Protein AF-A0A739T2W7-F1 (afdb_monomer_lite)

pLDDT: mean 86.91, std 7.51, range [57.72, 95.31]

Foldseek 3Di:
DVVVVVVVVQVVLLVLLQVQFFADQDPVRDGDRADQFDFCLPTDPVSVVVSVVCVCVVVVDDCVPPPCCQACVVVPDDPVCPVPPDDPVVSCVSHDGDGD

Radius of gyration: 15.84 Å; chains: 1; bounding box: 50×38×31 Å

Structure (mmCIF, N/CA/C/O backbone):
data_AF-A0A739T2W7-F1
#
_entry.id   AF-A0A739T2W7-F1
#
loop_
_atom_site.group_PDB
_atom_site.id
_atom_site.type_symbol
_atom_site.label_atom_id
_atom_site.label_alt_id
_atom_site.label_comp_id
_atom_site.label_asym_id
_atom_site.label_entity_id
_atom_site.label_seq_id
_atom_site.pdbx_PDB_ins_code
_atom_site.Cartn_x
_atom_site.Cartn_y
_atom_site.Cartn_z
_atom_site.occupancy
_atom_site.B_iso_or_equiv
_atom_site.auth_seq_id
_atom_site.auth_comp_id
_atom_site.auth_asym_id
_atom_site.auth_atom_id
_atom_site.pdbx_PDB_model_num
ATOM 1 N N . MET A 1 1 ? -28.955 -0.085 4.967 1.00 57.72 1 MET A N 1
ATOM 2 C CA . MET A 1 1 ? -27.970 0.180 6.041 1.00 57.72 1 MET A CA 1
ATOM 3 C C . MET A 1 1 ? -26.541 -0.030 5.548 1.00 57.72 1 MET A C 1
ATOM 5 O O . MET A 1 1 ? -25.621 0.427 6.203 1.00 57.72 1 MET A O 1
ATOM 9 N N . ASP A 1 2 ? -26.361 -0.644 4.379 1.00 61.03 2 ASP A N 1
ATOM 10 C CA . ASP A 1 2 ? -25.068 -1.114 3.871 1.00 61.03 2 ASP A CA 1
ATOM 11 C C . ASP A 1 2 ? -24.157 -0.008 3.317 1.00 61.03 2 ASP A C 1
ATOM 13 O O . ASP A 1 2 ? -22.947 -0.094 3.468 1.00 61.03 2 ASP A O 1
ATOM 17 N N . ILE A 1 3 ? -24.715 1.068 2.747 1.00 64.00 3 ILE A N 1
ATOM 18 C CA . ILE A 1 3 ? -23.919 2.186 2.196 1.00 64.00 3 ILE A CA 1
ATOM 19 C C . ILE A 1 3 ? -23.199 2.954 3.314 1.00 64.00 3 ILE A C 1
ATOM 21 O O . ILE A 1 3 ? -22.007 3.207 3.219 1.00 64.00 3 ILE A O 1
ATOM 25 N N . LEU A 1 4 ? -23.900 3.239 4.418 1.00 67.56 4 LEU A N 1
ATOM 26 C CA . LEU A 1 4 ? -23.318 3.948 5.562 1.00 67.56 4 LEU A CA 1
ATOM 27 C C . LEU A 1 4 ? -22.226 3.125 6.261 1.00 67.56 4 LEU A C 1
ATOM 29 O O . LEU A 1 4 ? -21.268 3.695 6.768 1.00 67.56 4 LEU A O 1
ATOM 33 N N . LEU A 1 5 ? -22.361 1.792 6.277 1.00 65.75 5 LEU A N 1
ATOM 34 C CA . LEU A 1 5 ? -21.343 0.892 6.824 1.00 65.75 5 LEU A 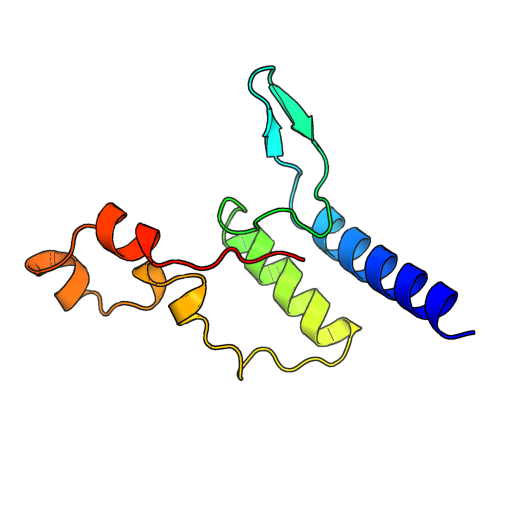CA 1
ATOM 35 C C . LEU A 1 5 ? -20.100 0.825 5.926 1.00 65.75 5 LEU A C 1
ATOM 37 O O . LEU A 1 5 ? -18.978 0.850 6.434 1.00 65.75 5 LEU A O 1
ATOM 41 N N . MET A 1 6 ? -20.297 0.781 4.604 1.00 65.00 6 MET A N 1
ATOM 42 C CA . MET A 1 6 ? -19.209 0.825 3.623 1.00 65.00 6 MET A CA 1
ATOM 43 C C . MET A 1 6 ? -18.392 2.113 3.775 1.00 65.00 6 MET A C 1
ATOM 45 O O . MET A 1 6 ? -17.169 2.044 3.877 1.00 65.00 6 MET A O 1
ATOM 49 N N . ASP A 1 7 ? -19.075 3.255 3.901 1.00 79.00 7 ASP A N 1
ATOM 50 C CA . ASP A 1 7 ? -18.428 4.547 4.131 1.00 79.00 7 ASP A CA 1
ATOM 51 C C . ASP A 1 7 ? -17.626 4.533 5.443 1.00 79.00 7 ASP A C 1
ATOM 53 O O . ASP A 1 7 ? -16.480 4.971 5.466 1.00 79.00 7 ASP A O 1
ATOM 57 N N . THR A 1 8 ? -18.166 3.972 6.533 1.00 86.00 8 THR A N 1
ATOM 58 C CA . THR A 1 8 ? -17.431 3.913 7.812 1.00 86.00 8 THR A CA 1
ATOM 59 C C . THR A 1 8 ? -16.186 3.031 7.756 1.00 86.00 8 THR A C 1
ATOM 61 O O . THR A 1 8 ? -15.140 3.447 8.245 1.00 86.00 8 THR A O 1
ATOM 64 N N . ILE A 1 9 ? -16.255 1.856 7.119 1.00 89.56 9 ILE A N 1
ATOM 65 C CA . ILE A 1 9 ? -15.095 0.960 7.001 1.00 89.56 9 ILE A CA 1
ATOM 66 C C . ILE A 1 9 ? -14.016 1.614 6.140 1.00 89.56 9 ILE A C 1
ATOM 68 O O . ILE A 1 9 ? -12.852 1.617 6.523 1.00 89.56 9 ILE A O 1
ATOM 72 N N . GLN A 1 10 ? -14.392 2.226 5.015 1.00 9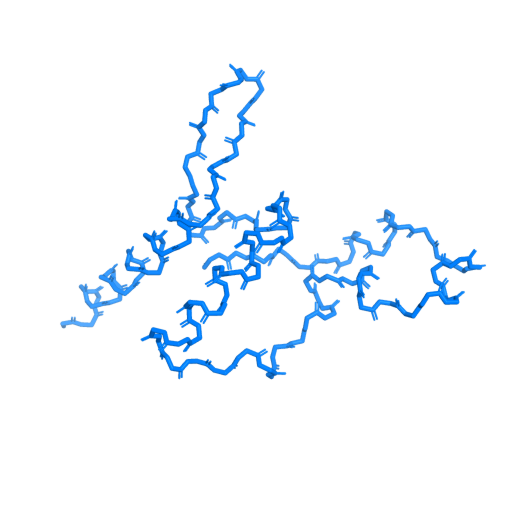0.69 10 GLN A N 1
ATOM 73 C CA . GLN A 1 10 ? -13.446 2.937 4.156 1.00 90.69 10 GLN A CA 1
ATOM 74 C C . GLN A 1 10 ? -12.744 4.082 4.894 1.00 90.69 10 GLN A C 1
ATOM 76 O O . GLN A 1 10 ? -11.533 4.243 4.760 1.00 90.69 10 GLN A O 1
ATOM 81 N N . GLN A 1 11 ? -13.469 4.842 5.719 1.00 91.00 11 GLN A N 1
ATOM 82 C CA . GLN A 1 11 ? -12.863 5.889 6.546 1.00 91.00 11 GLN A CA 1
ATOM 83 C C . GLN A 1 11 ? -11.922 5.315 7.614 1.00 91.00 11 GLN A C 1
ATOM 85 O O . GLN A 1 11 ? -10.869 5.894 7.864 1.00 91.00 11 GLN A O 1
ATOM 90 N N . GLU A 1 12 ? -12.258 4.177 8.226 1.00 93.25 12 GLU A N 1
ATOM 91 C CA . GLU A 1 12 ? -11.383 3.520 9.204 1.00 93.25 12 GLU A CA 1
ATOM 92 C C . GLU A 1 12 ? -10.105 2.953 8.584 1.00 93.25 12 GLU A C 1
ATOM 94 O O . GLU A 1 12 ? -9.047 3.012 9.215 1.00 93.25 12 GLU A O 1
ATOM 99 N N . VAL A 1 13 ? -10.200 2.405 7.370 1.00 93.44 13 VAL A N 1
ATOM 100 C CA . VAL A 1 13 ? -9.037 1.962 6.595 1.00 93.44 13 VAL A CA 1
ATOM 101 C C . VAL A 1 13 ? -8.176 3.175 6.253 1.00 93.44 13 VAL A C 1
ATOM 103 O O . VAL A 1 13 ? -6.994 3.192 6.580 1.00 93.44 13 VAL A O 1
ATOM 106 N N . LEU A 1 14 ? -8.768 4.232 5.694 1.00 93.50 14 LEU A N 1
ATOM 107 C CA . LEU A 1 14 ? -8.034 5.443 5.331 1.00 93.50 14 LEU A CA 1
ATOM 108 C C . LEU A 1 14 ? -7.339 6.095 6.535 1.00 93.50 14 LEU A C 1
ATOM 110 O O . LEU A 1 14 ? -6.200 6.545 6.423 1.00 93.50 14 LEU A O 1
ATOM 114 N N . ALA A 1 15 ? -8.008 6.137 7.689 1.00 92.75 15 ALA A N 1
ATOM 115 C CA . ALA A 1 15 ? -7.431 6.652 8.924 1.00 92.75 15 ALA A CA 1
ATOM 116 C C . ALA A 1 15 ? -6.212 5.832 9.367 1.00 92.75 15 ALA A C 1
ATOM 118 O O . ALA A 1 15 ? -5.187 6.421 9.690 1.00 92.75 15 ALA A O 1
ATOM 119 N N . LEU A 1 16 ? -6.295 4.499 9.306 1.00 94.56 16 LEU A N 1
ATOM 120 C CA . LEU A 1 16 ? -5.181 3.613 9.651 1.00 94.56 16 LEU A CA 1
ATOM 121 C C . LEU A 1 16 ? -3.962 3.857 8.755 1.00 94.56 16 LEU A C 1
ATOM 123 O O . LEU A 1 16 ? -2.851 3.968 9.255 1.00 94.56 16 LEU A O 1
ATOM 127 N N . PHE A 1 17 ? -4.157 3.992 7.442 1.00 93.00 17 PHE A N 1
ATOM 128 C CA . PHE A 1 17 ? -3.038 4.258 6.532 1.00 93.00 17 PHE A CA 1
ATOM 129 C C . PHE A 1 17 ? -2.423 5.648 6.745 1.00 93.00 17 PHE A C 1
ATOM 131 O O . PHE A 1 17 ? -1.209 5.788 6.647 1.00 93.00 17 PHE A O 1
ATOM 138 N N . ARG A 1 18 ? -3.226 6.664 7.089 1.00 92.00 18 ARG A N 1
ATOM 139 C CA . ARG A 1 18 ? -2.735 8.019 7.411 1.00 92.00 18 ARG A CA 1
ATOM 140 C C . ARG A 1 18 ? -1.980 8.111 8.741 1.00 92.00 18 ARG A C 1
ATOM 142 O O . ARG A 1 18 ? -1.250 9.076 8.935 1.00 92.00 18 ARG A O 1
ATOM 149 N N . GLU A 1 19 ? -2.187 7.172 9.663 1.00 91.38 19 GLU A N 1
ATOM 150 C CA . GLU A 1 19 ? -1.425 7.113 10.919 1.00 91.38 19 GLU A CA 1
ATOM 151 C C . GLU A 1 19 ? 0.025 6.677 10.679 1.00 91.38 19 GLU A C 1
ATOM 153 O O . GLU A 1 19 ? 0.923 7.153 11.372 1.00 91.38 19 GLU A O 1
ATOM 158 N N . GLU A 1 20 ? 0.251 5.820 9.682 1.00 89.62 20 GLU A N 1
ATOM 159 C CA . GLU A 1 20 ? 1.566 5.232 9.411 1.00 89.62 20 GLU A CA 1
ATOM 160 C C . GLU A 1 20 ? 2.301 5.906 8.257 1.00 89.62 20 GLU A C 1
ATOM 162 O O . GLU A 1 20 ? 3.509 6.104 8.328 1.00 89.62 20 GLU A O 1
ATOM 167 N N . ILE A 1 21 ? 1.584 6.263 7.191 1.00 88.88 21 ILE A N 1
ATOM 168 C CA . ILE A 1 21 ? 2.181 6.797 5.973 1.00 88.88 21 ILE A CA 1
ATOM 169 C C . ILE A 1 21 ? 1.929 8.310 5.939 1.00 88.88 21 ILE A C 1
ATOM 171 O O . ILE A 1 21 ? 0.774 8.733 5.786 1.00 88.88 21 ILE A O 1
ATOM 175 N N . PRO A 1 22 ? 2.983 9.143 6.063 1.00 77.75 22 PRO A N 1
ATOM 176 C CA . PRO A 1 22 ? 2.841 10.581 5.891 1.00 77.75 22 PRO A CA 1
ATOM 177 C C . PRO A 1 22 ? 2.343 10.865 4.470 1.00 77.75 22 PRO A C 1
ATOM 179 O O . PRO A 1 22 ? 2.697 10.161 3.523 1.00 77.75 22 PRO A O 1
ATOM 182 N N . GLY A 1 23 ? 1.495 11.883 4.313 1.00 77.25 23 GLY A N 1
ATOM 183 C CA . GLY A 1 23 ? 0.976 12.259 3.000 1.00 77.25 23 GLY A CA 1
ATOM 184 C C . GLY A 1 23 ? 2.093 12.593 2.001 1.00 77.25 23 GLY A C 1
ATOM 185 O O . GLY A 1 23 ? 3.259 12.764 2.360 1.00 77.25 23 GLY A O 1
ATOM 186 N N . TYR A 1 24 ? 1.745 12.732 0.725 1.00 75.81 24 TYR A N 1
ATOM 187 C CA . TYR A 1 24 ? 2.724 13.127 -0.287 1.00 75.81 24 TYR A CA 1
ATOM 188 C C . TYR A 1 24 ? 2.878 14.647 -0.340 1.00 75.81 24 TYR A C 1
ATOM 190 O O . TYR A 1 24 ? 1.945 15.402 -0.072 1.00 75.81 24 TYR A O 1
ATOM 198 N N . LEU A 1 25 ? 4.071 15.113 -0.705 1.00 79.12 25 LEU A N 1
ATOM 199 C CA . LEU A 1 25 ? 4.313 16.530 -0.958 1.00 79.12 25 LEU A CA 1
ATOM 200 C C . LEU A 1 25 ? 3.986 16.848 -2.415 1.00 79.12 25 LEU A C 1
ATOM 202 O O . LEU A 1 25 ? 4.478 16.187 -3.330 1.00 79.12 25 LEU A O 1
ATOM 206 N N . ASP A 1 26 ? 3.184 17.883 -2.639 1.00 80.12 26 ASP A N 1
ATOM 207 C CA . ASP A 1 26 ? 2.974 18.413 -3.982 1.00 80.12 26 ASP A CA 1
ATOM 208 C C . ASP A 1 26 ? 4.190 19.213 -4.488 1.00 80.12 26 ASP A C 1
ATOM 210 O O . ASP A 1 26 ? 5.181 19.436 -3.785 1.00 80.12 26 ASP A O 1
ATOM 214 N N . SER A 1 27 ? 4.104 19.712 -5.725 1.00 81.44 27 SER A N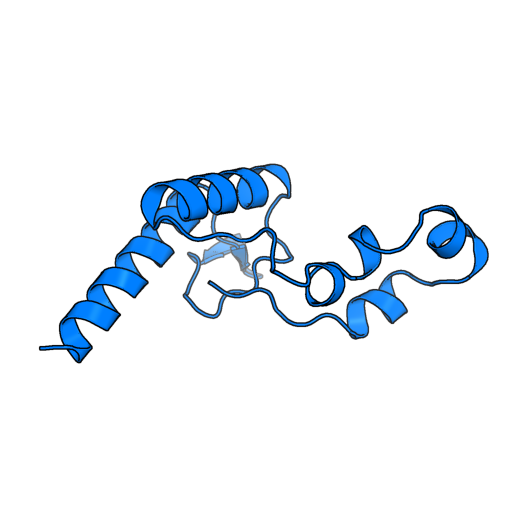 1
ATOM 215 C CA . SER A 1 27 ? 5.129 20.577 -6.332 1.00 81.44 27 SER A CA 1
ATOM 216 C C . SER A 1 27 ? 5.435 21.853 -5.536 1.00 81.44 27 SER A C 1
ATOM 218 O O . SER A 1 27 ? 6.424 22.536 -5.807 1.00 81.44 27 SER A O 1
ATOM 220 N N . ASN A 1 28 ? 4.579 22.198 -4.578 1.00 86.69 28 ASN A N 1
ATOM 221 C CA . ASN A 1 28 ? 4.635 23.383 -3.743 1.00 86.69 28 ASN A CA 1
ATOM 222 C C . ASN A 1 28 ? 5.050 23.056 -2.300 1.00 86.69 28 ASN A C 1
ATOM 224 O O . ASN A 1 28 ? 4.961 23.942 -1.449 1.00 86.69 28 ASN A O 1
ATOM 228 N N . TRP A 1 29 ? 5.539 21.836 -2.032 1.00 81.31 29 TRP A N 1
ATOM 229 C CA . TRP A 1 29 ? 5.921 21.359 -0.696 1.00 81.31 29 TRP A CA 1
ATOM 230 C C . TRP A 1 29 ? 4.768 21.379 0.310 1.00 81.31 29 TRP A C 1
ATOM 232 O O . TRP A 1 29 ? 4.984 21.458 1.521 1.00 81.31 29 TRP A O 1
ATOM 242 N N . LYS A 1 30 ? 3.531 21.329 -0.183 1.00 83.38 30 LYS A N 1
ATOM 243 C CA . LYS A 1 30 ? 2.350 21.190 0.650 1.00 83.38 30 LYS A CA 1
ATOM 244 C C . LYS A 1 30 ? 2.036 19.709 0.794 1.00 83.38 30 LYS A C 1
ATOM 246 O O . LYS A 1 30 ? 1.955 18.987 -0.195 1.00 83.38 30 LYS A O 1
ATOM 251 N N . GLU A 1 31 ? 1.836 19.282 2.032 1.00 82.62 31 GLU A N 1
ATOM 252 C CA . GLU A 1 31 ? 1.395 17.927 2.331 1.00 82.62 31 GLU A CA 1
ATOM 253 C C . GLU A 1 31 ? -0.049 17.730 1.860 1.00 82.62 31 GLU A C 1
ATOM 255 O O . GLU A 1 31 ? -0.955 18.499 2.208 1.00 82.62 31 GLU A O 1
ATOM 260 N N . ILE A 1 32 ? -0.243 16.703 1.043 1.00 82.00 32 ILE A N 1
ATOM 261 C CA . ILE A 1 32 ? -1.542 16.206 0.625 1.00 82.00 32 ILE A CA 1
ATOM 262 C C . ILE A 1 32 ? -1.771 14.886 1.368 1.00 82.00 32 ILE A C 1
ATOM 264 O O . ILE A 1 32 ? -0.986 13.949 1.207 1.00 82.00 32 ILE A O 1
ATOM 268 N N . PRO A 1 33 ? -2.817 14.802 2.209 1.00 85.12 33 PRO A N 1
ATOM 269 C CA . PRO A 1 33 ? -3.115 13.580 2.939 1.00 85.12 33 PRO A CA 1
ATOM 270 C C . PRO A 1 33 ? -3.528 12.470 1.970 1.00 85.12 33 PRO A C 1
ATOM 272 O O . PRO A 1 33 ? -4.145 12.742 0.943 1.00 85.12 33 PRO A O 1
ATOM 275 N N . LEU A 1 34 ? -3.261 11.217 2.339 1.00 89.06 34 LEU A N 1
ATOM 276 C CA . LEU A 1 34 ? -3.679 10.058 1.547 1.00 89.06 34 LEU A CA 1
ATOM 277 C C . LEU A 1 34 ? -5.192 10.036 1.328 1.00 89.06 34 LEU A C 1
ATOM 279 O O . LEU A 1 34 ? -5.957 10.364 2.231 1.00 89.06 34 LEU A O 1
ATOM 283 N N . GLU A 1 35 ? -5.624 9.601 0.159 1.00 89.88 35 GLU A N 1
ATOM 284 C CA . GLU A 1 35 ? -7.011 9.336 -0.231 1.00 89.88 35 GLU A CA 1
ATOM 285 C C . GLU A 1 35 ? -7.156 7.851 -0.599 1.00 89.88 35 GLU A C 1
ATOM 287 O O . GLU A 1 35 ? -6.156 7.153 -0.754 1.00 89.88 35 GLU A O 1
ATOM 292 N N . LEU A 1 36 ? -8.385 7.338 -0.724 1.00 88.31 36 LEU A N 1
ATOM 293 C CA . LEU A 1 36 ? -8.603 5.909 -1.010 1.00 88.31 36 LEU A CA 1
ATOM 294 C C . LEU A 1 36 ? -7.935 5.465 -2.323 1.00 88.31 36 LEU A C 1
ATOM 296 O O . LEU A 1 36 ? -7.411 4.368 -2.433 1.00 88.31 36 LEU A O 1
ATOM 300 N N . ASP A 1 37 ? -7.898 6.335 -3.322 1.00 88.44 37 ASP A N 1
ATOM 301 C CA . ASP A 1 37 ? -7.275 6.093 -4.622 1.00 88.44 37 ASP A CA 1
ATOM 302 C C . ASP A 1 37 ? -5.791 6.494 -4.683 1.00 88.44 37 ASP A C 1
ATOM 304 O O . ASP A 1 37 ? -5.177 6.411 -5.750 1.00 88.44 37 ASP A O 1
ATOM 308 N N . SER A 1 38 ? -5.189 6.897 -3.559 1.00 88.56 38 SER A N 1
ATOM 309 C CA . SER A 1 38 ? -3.760 7.211 -3.504 1.00 88.56 38 SER A CA 1
ATOM 310 C C . SER A 1 38 ? -2.916 5.964 -3.744 1.00 88.56 38 SER A C 1
ATOM 312 O O . SER A 1 38 ? -3.080 4.952 -3.068 1.00 88.56 38 SER A O 1
ATOM 314 N N . ASP A 1 39 ? -1.990 6.043 -4.700 1.00 88.94 39 ASP A N 1
ATOM 315 C CA . ASP A 1 39 ? -1.046 4.963 -4.988 1.00 88.94 39 ASP A CA 1
ATOM 316 C C . ASP A 1 39 ? 0.049 4.919 -3.915 1.00 88.94 39 ASP A C 1
ATOM 318 O O . ASP A 1 39 ? 0.860 5.834 -3.783 1.00 88.94 39 ASP A O 1
ATOM 322 N N . LEU A 1 40 ? 0.090 3.823 -3.167 1.00 89.31 40 LEU A N 1
ATOM 323 C CA . LEU A 1 40 ? 1.009 3.589 -2.057 1.00 89.31 40 LEU A CA 1
ATOM 324 C C . LEU A 1 40 ? 2.420 3.196 -2.507 1.00 89.31 40 LEU A C 1
ATOM 326 O O . LEU A 1 40 ? 3.278 2.920 -1.676 1.00 89.31 40 LEU A O 1
ATOM 330 N N . PHE A 1 41 ? 2.686 3.136 -3.812 1.00 83.81 41 PHE A N 1
ATOM 331 C CA . PHE A 1 41 ? 3.992 2.723 -4.325 1.00 83.81 41 PHE A CA 1
ATOM 332 C C . PHE A 1 41 ? 5.140 3.656 -3.924 1.00 83.81 41 PHE A C 1
ATOM 334 O O . PHE A 1 41 ? 6.266 3.194 -3.762 1.00 83.81 41 PHE A O 1
ATOM 341 N N . GLU A 1 42 ? 4.865 4.953 -3.774 1.00 80.31 42 GLU A N 1
ATOM 342 C CA . GLU A 1 42 ? 5.868 5.937 -3.346 1.00 80.31 42 GLU A CA 1
ATOM 343 C C . GLU A 1 42 ? 5.999 6.037 -1.821 1.00 80.31 42 GLU A C 1
ATOM 345 O O . GLU A 1 42 ? 6.889 6.736 -1.331 1.00 80.31 42 GLU A O 1
ATOM 350 N N . ALA A 1 43 ? 5.149 5.333 -1.065 1.00 82.62 43 ALA A N 1
ATOM 351 C CA . ALA A 1 43 ? 5.251 5.303 0.383 1.00 82.62 43 ALA A CA 1
ATOM 352 C C . ALA A 1 43 ? 6.601 4.696 0.806 1.00 82.62 43 ALA A C 1
ATOM 354 O O . ALA A 1 43 ? 7.075 3.733 0.183 1.00 82.62 43 ALA A O 1
ATOM 355 N N . PRO A 1 44 ? 7.234 5.217 1.870 1.00 81.62 44 PRO A N 1
ATOM 356 C CA . PRO A 1 44 ? 8.413 4.583 2.440 1.00 81.62 44 PRO A CA 1
ATOM 357 C C . PRO A 1 44 ? 8.119 3.117 2.779 1.00 81.62 44 PRO A C 1
ATOM 359 O O . PRO A 1 44 ? 7.070 2.794 3.334 1.00 81.62 44 PRO A O 1
ATOM 362 N N . GLY A 1 45 ? 9.043 2.219 2.425 1.00 82.81 45 GLY A N 1
ATOM 363 C CA . GLY A 1 45 ? 8.812 0.776 2.537 1.00 82.81 45 GLY A CA 1
ATOM 364 C C . GLY A 1 45 ? 8.481 0.324 3.961 1.00 82.81 45 GLY A C 1
ATOM 365 O O . GLY A 1 45 ? 7.569 -0.478 4.139 1.00 82.81 45 GLY A O 1
ATOM 366 N N . ASP A 1 46 ? 9.178 0.868 4.962 1.00 86.69 46 ASP A N 1
ATOM 367 C CA . ASP A 1 46 ? 8.941 0.541 6.373 1.00 86.69 46 ASP A CA 1
ATOM 368 C C . ASP A 1 46 ? 7.536 0.988 6.825 1.00 86.69 46 ASP A C 1
ATOM 370 O O . ASP A 1 46 ? 6.812 0.196 7.428 1.00 86.69 46 ASP A O 1
ATOM 374 N N . ASP A 1 47 ? 7.113 2.199 6.444 1.00 89.94 47 ASP A N 1
ATOM 375 C CA . ASP A 1 47 ? 5.790 2.753 6.770 1.00 89.94 47 ASP A CA 1
ATOM 376 C C . ASP A 1 47 ? 4.664 1.940 6.110 1.00 89.94 47 ASP A C 1
ATOM 378 O O . ASP A 1 47 ? 3.662 1.604 6.744 1.00 89.94 47 ASP A O 1
ATOM 382 N N . LEU A 1 48 ? 4.838 1.558 4.837 1.00 91.19 48 LEU A N 1
ATOM 383 C CA . LEU A 1 48 ? 3.874 0.716 4.129 1.00 91.19 48 LEU A CA 1
ATOM 384 C C . LEU A 1 48 ? 3.761 -0.676 4.764 1.00 91.19 48 LEU A C 1
ATOM 386 O O . LEU A 1 48 ? 2.658 -1.206 4.892 1.00 91.19 48 LEU A O 1
ATOM 390 N N . HIS A 1 49 ? 4.884 -1.281 5.155 1.00 91.44 49 HIS A N 1
ATOM 391 C CA . HIS A 1 49 ? 4.875 -2.582 5.819 1.00 91.44 49 HIS A CA 1
ATOM 392 C C . HIS A 1 49 ? 4.126 -2.536 7.157 1.00 91.44 49 HIS A C 1
ATOM 394 O O . HIS A 1 49 ? 3.305 -3.419 7.411 1.00 91.44 49 HIS A O 1
ATOM 400 N N . GLU A 1 50 ? 4.357 -1.505 7.971 1.00 93.25 50 GLU A N 1
ATOM 401 C CA . GLU A 1 50 ? 3.653 -1.310 9.243 1.00 93.25 50 GLU A CA 1
ATOM 402 C C . GLU A 1 50 ? 2.147 -1.073 9.026 1.00 93.25 50 GLU A C 1
ATOM 404 O O . GLU A 1 50 ? 1.315 -1.681 9.706 1.00 93.25 50 GLU A O 1
ATOM 409 N N . ALA A 1 51 ? 1.776 -0.261 8.027 1.00 93.88 51 ALA A N 1
ATOM 410 C CA . ALA A 1 51 ? 0.379 -0.019 7.663 1.00 93.88 51 ALA A CA 1
ATOM 411 C C . ALA A 1 51 ? -0.348 -1.312 7.260 1.00 93.88 51 ALA A C 1
ATOM 413 O O . ALA A 1 51 ? -1.459 -1.578 7.725 1.00 93.88 51 ALA A O 1
ATOM 414 N N . LEU A 1 52 ? 0.283 -2.149 6.429 1.00 94.50 52 LEU A N 1
ATOM 415 C CA . LEU A 1 52 ? -0.292 -3.423 5.991 1.00 94.50 52 LEU A CA 1
ATOM 416 C C . LEU A 1 52 ? -0.441 -4.419 7.149 1.00 94.50 52 LEU A C 1
ATOM 418 O O . LEU A 1 52 ? -1.493 -5.042 7.270 1.00 94.50 52 LEU A O 1
ATOM 422 N N . ASP A 1 53 ? 0.553 -4.529 8.034 1.00 94.75 53 ASP A N 1
ATOM 423 C CA . ASP A 1 53 ? 0.491 -5.413 9.208 1.00 94.75 53 ASP A CA 1
ATOM 424 C C . ASP A 1 53 ? -0.620 -4.981 10.187 1.00 94.75 53 ASP A C 1
ATOM 426 O O . ASP A 1 53 ? -1.398 -5.805 10.684 1.00 94.75 53 ASP A O 1
ATOM 430 N N . LYS A 1 54 ? -0.778 -3.670 10.415 1.00 95.31 54 LYS A N 1
ATOM 431 C CA . LYS A 1 54 ? -1.898 -3.124 11.199 1.00 95.31 54 LYS A CA 1
ATOM 432 C C . LYS A 1 54 ? -3.244 -3.381 10.527 1.00 95.31 54 LYS A C 1
ATOM 434 O O . LYS A 1 54 ? -4.202 -3.737 11.218 1.00 95.31 54 LYS A O 1
ATOM 439 N N . PHE A 1 55 ? -3.326 -3.238 9.206 1.00 95.00 55 PHE A N 1
ATOM 440 C CA . PHE A 1 55 ? -4.534 -3.522 8.435 1.00 95.00 55 PHE A CA 1
ATOM 441 C C . PHE A 1 55 ? -4.945 -5.000 8.544 1.00 95.00 55 PHE A C 1
ATOM 443 O O . PHE A 1 55 ? -6.095 -5.282 8.895 1.00 95.00 55 PHE A O 1
ATOM 450 N N . GLU A 1 56 ? -4.015 -5.941 8.340 1.00 95.12 56 GLU A N 1
ATOM 451 C CA . GLU A 1 56 ? -4.262 -7.383 8.490 1.00 95.12 56 GLU A CA 1
ATOM 452 C C . GLU A 1 56 ? -4.797 -7.717 9.881 1.00 95.12 56 GLU A C 1
ATOM 454 O O . GLU A 1 56 ? -5.825 -8.384 10.013 1.00 95.12 56 GLU A O 1
ATOM 459 N N . LYS A 1 57 ? -4.145 -7.199 10.929 1.00 94.88 57 LYS A N 1
ATOM 460 C CA . LYS A 1 57 ? -4.531 -7.446 12.325 1.00 94.88 57 LYS A CA 1
ATOM 461 C C . LYS A 1 57 ? -5.886 -6.843 12.680 1.00 94.88 57 LYS A C 1
ATOM 463 O O . LYS A 1 57 ? -6.676 -7.494 13.363 1.00 94.88 57 LYS A O 1
ATOM 468 N N . LYS A 1 58 ? -6.159 -5.605 12.253 1.00 94.94 58 LYS A N 1
ATOM 469 C CA . LYS A 1 58 ? -7.385 -4.879 12.618 1.00 94.94 58 LYS A CA 1
ATOM 470 C C . LYS A 1 58 ? -8.614 -5.436 11.905 1.00 94.94 58 LYS A C 1
ATOM 472 O O . LYS A 1 58 ? -9.659 -5.584 12.534 1.00 94.94 58 LYS A O 1
ATOM 477 N N . PHE A 1 59 ? -8.490 -5.753 10.618 1.00 93.25 59 PHE A N 1
ATOM 478 C CA . PHE A 1 59 ? -9.611 -6.210 9.791 1.00 93.25 59 PHE A CA 1
ATOM 479 C C . PHE A 1 59 ? -9.656 -7.730 9.601 1.00 93.25 59 PHE A C 1
ATOM 481 O O . PHE A 1 59 ? -10.596 -8.237 8.992 1.00 93.25 59 PHE A O 1
ATOM 488 N N . ASN A 1 60 ? -8.682 -8.462 10.153 1.00 93.69 60 ASN A N 1
ATOM 489 C CA . ASN A 1 60 ? -8.553 -9.914 10.027 1.00 93.69 60 ASN A CA 1
ATOM 490 C C . ASN A 1 60 ? -8.557 -10.363 8.551 1.00 93.69 60 ASN A C 1
ATOM 492 O O . ASN A 1 60 ? -9.284 -11.279 8.157 1.00 93.69 60 ASN A O 1
ATOM 496 N N . VAL A 1 61 ? -7.7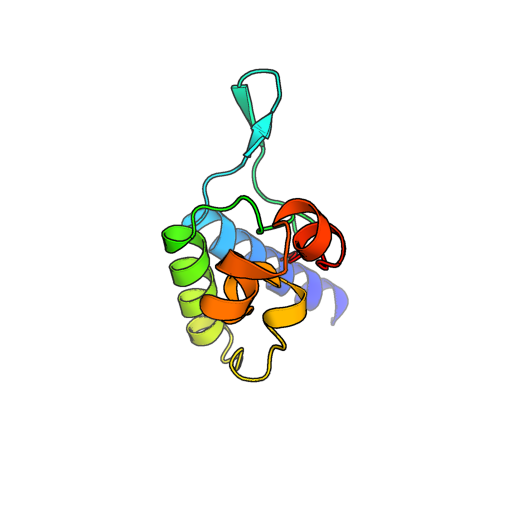66 -9.661 7.734 1.00 92.38 61 VAL A N 1
ATOM 497 C CA . VAL A 1 61 ? -7.574 -9.922 6.301 1.00 92.38 61 VAL A CA 1
ATOM 498 C C . VAL A 1 61 ? -6.255 -10.661 6.105 1.00 92.38 61 VAL A C 1
ATOM 500 O O . VAL A 1 61 ? -5.275 -10.359 6.772 1.00 92.38 61 VAL A O 1
ATOM 503 N N . ASP A 1 62 ? -6.237 -11.624 5.184 1.00 92.88 62 ASP A N 1
ATOM 504 C CA . ASP A 1 62 ? -5.029 -12.349 4.788 1.00 92.88 62 ASP A CA 1
ATOM 505 C C . ASP A 1 62 ? -4.476 -11.776 3.475 1.00 92.88 62 ASP A C 1
ATOM 507 O O . ASP A 1 62 ? -5.040 -12.006 2.398 1.00 92.88 62 ASP A O 1
ATOM 511 N N . LEU A 1 63 ? -3.365 -11.038 3.551 1.00 91.81 63 LEU A N 1
ATOM 512 C CA . LEU A 1 63 ? -2.676 -10.503 2.380 1.00 91.81 63 LEU A CA 1
ATOM 513 C C . LEU A 1 63 ? -1.641 -11.476 1.796 1.00 91.81 63 LEU A C 1
ATOM 515 O O . LEU A 1 63 ? -1.052 -11.185 0.751 1.00 91.81 63 LEU A O 1
ATOM 519 N N . SER A 1 64 ? -1.433 -12.660 2.385 1.00 90.19 64 SER A N 1
ATOM 520 C CA . SER A 1 64 ? -0.509 -13.666 1.833 1.00 90.19 64 SER A CA 1
ATOM 521 C C . SER A 1 64 ? -0.946 -14.175 0.454 1.00 90.19 64 SER A C 1
ATOM 523 O O . SER A 1 64 ? -0.117 -14.585 -0.359 1.00 90.19 64 SER A O 1
ATOM 525 N N . GLN A 1 65 ? -2.250 -14.109 0.166 1.00 89.06 65 GLN A N 1
ATOM 526 C CA . GLN A 1 65 ? -2.830 -14.494 -1.123 1.00 89.06 65 GLN A CA 1
ATOM 527 C C . GLN A 1 65 ? -2.715 -13.393 -2.188 1.00 89.06 65 GLN A C 1
ATOM 529 O O . GLN A 1 65 ? -3.020 -13.627 -3.364 1.00 89.06 65 GLN A O 1
ATOM 534 N N . VAL A 1 66 ? -2.283 -12.187 -1.807 1.00 90.19 66 VAL A N 1
ATOM 535 C CA . VAL A 1 66 ? -2.112 -11.075 -2.740 1.00 90.19 66 VAL A CA 1
ATOM 536 C C . VAL A 1 66 ? -0.956 -11.388 -3.683 1.00 90.19 66 VAL A C 1
ATOM 538 O O . VAL A 1 66 ? 0.157 -11.731 -3.287 1.00 90.19 66 VAL A O 1
ATOM 541 N N . LYS A 1 67 ? -1.206 -11.233 -4.985 1.00 92.56 67 LYS A N 1
ATOM 542 C CA . LYS A 1 67 ? -0.163 -11.336 -6.010 1.00 92.56 67 LYS A CA 1
ATOM 543 C C . LYS A 1 67 ? 0.687 -10.068 -6.013 1.00 92.56 67 LYS A C 1
ATOM 545 O O . LYS A 1 67 ? 0.567 -9.240 -6.916 1.00 92.56 67 LYS A O 1
ATOM 550 N N . TRP A 1 68 ? 1.558 -9.935 -5.016 1.00 91.25 68 TRP A N 1
ATOM 551 C CA . TRP A 1 68 ? 2.434 -8.776 -4.818 1.00 91.25 68 TRP A CA 1
ATOM 552 C C . TRP A 1 68 ? 3.301 -8.448 -6.033 1.00 91.25 68 TRP A C 1
ATOM 554 O O . TRP A 1 68 ? 3.572 -7.282 -6.287 1.00 91.25 68 TRP A O 1
ATOM 564 N N . SER A 1 69 ? 3.629 -9.432 -6.873 1.00 91.06 69 SER A N 1
ATOM 565 C CA . SER A 1 69 ? 4.324 -9.209 -8.146 1.00 91.06 69 SER A CA 1
ATOM 566 C C . SER A 1 69 ? 3.578 -8.299 -9.129 1.00 91.06 69 SER A C 1
ATOM 568 O O . SER A 1 69 ? 4.197 -7.777 -10.047 1.00 91.06 69 SER A O 1
ATOM 570 N N . CYS A 1 70 ? 2.259 -8.122 -8.991 1.00 91.88 70 CYS A N 1
ATOM 571 C CA . CYS A 1 70 ? 1.497 -7.172 -9.805 1.00 91.88 70 CYS A CA 1
ATOM 572 C C . CYS A 1 70 ? 1.669 -5.720 -9.337 1.00 91.88 70 CYS A C 1
ATOM 574 O O . CYS A 1 70 ? 1.519 -4.815 -10.153 1.00 91.88 70 CYS A O 1
ATOM 576 N N . TYR A 1 71 ? 1.974 -5.511 -8.056 1.00 91.12 71 TYR A N 1
ATOM 577 C CA . TYR A 1 71 ? 2.082 -4.195 -7.419 1.00 91.12 71 TYR A CA 1
ATOM 578 C C . TYR A 1 71 ? 3.534 -3.780 -7.181 1.00 91.12 71 TYR A C 1
ATOM 580 O O . TYR A 1 71 ? 3.852 -2.609 -7.244 1.00 91.12 71 TYR A O 1
ATOM 588 N N . PHE A 1 72 ? 4.437 -4.734 -6.981 1.00 90.25 72 PHE A N 1
ATOM 589 C CA . PHE A 1 72 ? 5.868 -4.508 -6.796 1.00 90.25 72 PHE A CA 1
ATOM 590 C C . PHE A 1 72 ? 6.656 -5.457 -7.710 1.00 90.25 72 PHE A C 1
ATOM 592 O O . PHE A 1 72 ? 7.324 -6.387 -7.242 1.00 90.25 72 PHE A O 1
ATOM 599 N N . PRO A 1 73 ? 6.510 -5.324 -9.045 1.00 91.19 73 PRO A N 1
ATOM 600 C CA . PRO A 1 73 ? 7.078 -6.276 -9.997 1.00 91.19 73 PRO A CA 1
ATOM 601 C C . PRO A 1 73 ? 8.605 -6.295 -9.940 1.00 91.19 73 PRO A C 1
ATOM 603 O O . PRO A 1 73 ? 9.214 -7.359 -10.080 1.00 91.19 73 PRO A O 1
ATOM 606 N N . TRP A 1 74 ? 9.234 -5.143 -9.694 1.00 89.31 74 TRP A N 1
ATOM 607 C CA . TRP A 1 74 ? 10.679 -5.065 -9.554 1.00 89.31 74 TRP A CA 1
ATOM 608 C C . TRP A 1 74 ? 11.130 -5.821 -8.311 1.00 89.31 74 TRP A C 1
ATOM 610 O O . TRP A 1 74 ? 11.922 -6.747 -8.436 1.00 89.31 74 TRP A O 1
ATOM 620 N N . GLU A 1 75 ? 10.557 -5.524 -7.149 1.00 87.56 75 GLU A N 1
ATOM 621 C CA . GLU A 1 75 ? 10.868 -6.099 -5.836 1.00 87.56 75 GLU A CA 1
ATOM 622 C C . GLU A 1 75 ? 10.609 -7.610 -5.786 1.00 87.56 75 GLU A C 1
ATOM 624 O O . GLU A 1 75 ? 11.309 -8.325 -5.070 1.00 87.56 75 GLU A O 1
ATOM 629 N N . ASN A 1 76 ? 9.684 -8.113 -6.607 1.00 88.31 76 ASN A N 1
ATOM 630 C CA . ASN A 1 76 ? 9.380 -9.539 -6.740 1.00 88.31 76 ASN A CA 1
ATOM 631 C C . ASN A 1 76 ? 10.178 -10.249 -7.853 1.00 88.31 76 ASN A C 1
ATOM 633 O O . ASN A 1 76 ? 10.082 -11.466 -8.012 1.00 88.31 76 ASN A O 1
ATOM 637 N N . THR A 1 77 ? 10.996 -9.531 -8.627 1.00 89.31 77 THR A N 1
ATOM 638 C CA . THR A 1 77 ? 11.861 -10.133 -9.652 1.00 89.31 77 THR A CA 1
ATOM 639 C C . THR A 1 77 ? 13.140 -10.698 -9.016 1.00 89.31 77 THR A C 1
ATOM 641 O O . THR A 1 77 ? 13.769 -10.000 -8.218 1.00 89.31 77 THR A O 1
ATOM 644 N N . PRO A 1 78 ? 13.617 -11.903 -9.381 1.00 90.25 78 PRO A N 1
ATOM 645 C CA . PRO A 1 78 ? 14.879 -12.437 -8.864 1.00 90.25 78 PRO A CA 1
ATOM 646 C C . PRO A 1 78 ? 16.087 -11.526 -9.142 1.00 90.25 78 PRO A C 1
ATOM 648 O O . PRO A 1 78 ? 16.241 -11.003 -10.248 1.00 90.25 78 PRO A O 1
ATOM 651 N N . LEU A 1 79 ? 16.989 -11.386 -8.161 1.00 87.81 79 LEU A N 1
ATOM 652 C CA . LEU A 1 79 ? 18.159 -10.490 -8.232 1.00 87.81 79 LEU A CA 1
ATOM 653 C C . LEU A 1 79 ? 19.030 -10.727 -9.476 1.00 87.81 79 LEU A C 1
ATOM 655 O O . LEU A 1 79 ? 19.404 -9.778 -10.161 1.00 87.81 79 LEU A O 1
ATOM 659 N N . LEU A 1 80 ? 19.284 -11.992 -9.827 1.00 86.56 80 LEU A N 1
ATOM 660 C CA . LEU A 1 80 ? 20.051 -12.354 -11.026 1.00 86.56 80 LEU A CA 1
ATOM 661 C C . LEU A 1 80 ? 19.382 -11.853 -12.316 1.00 86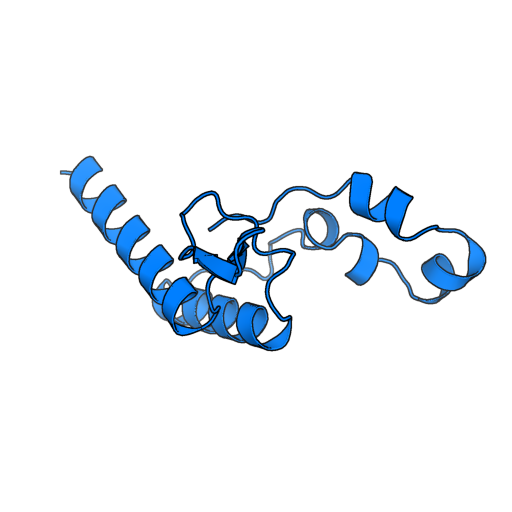.56 80 LEU A C 1
ATOM 663 O O . LEU A 1 80 ? 20.053 -11.414 -13.244 1.00 86.56 80 LEU A O 1
ATOM 667 N N . THR A 1 81 ? 18.053 -11.883 -12.394 1.00 85.25 81 THR A N 1
ATOM 668 C CA . THR A 1 81 ? 17.320 -11.396 -13.569 1.00 85.25 81 THR A CA 1
ATOM 669 C C . THR A 1 81 ? 17.376 -9.871 -13.661 1.00 85.25 81 THR A C 1
ATOM 671 O O . THR A 1 81 ? 17.583 -9.345 -14.757 1.00 85.25 81 THR A O 1
ATOM 674 N N . ARG A 1 82 ? 17.274 -9.170 -12.520 1.00 87.56 82 ARG A N 1
ATOM 675 C CA . ARG A 1 82 ? 17.418 -7.704 -12.449 1.00 87.56 82 ARG A CA 1
ATOM 676 C C . ARG A 1 82 ? 18.783 -7.232 -12.945 1.00 87.56 82 ARG A C 1
ATOM 678 O O . ARG A 1 82 ? 18.857 -6.236 -13.647 1.00 87.56 82 ARG A O 1
ATOM 685 N N . TRP A 1 83 ? 19.852 -7.948 -12.600 1.00 81.62 83 T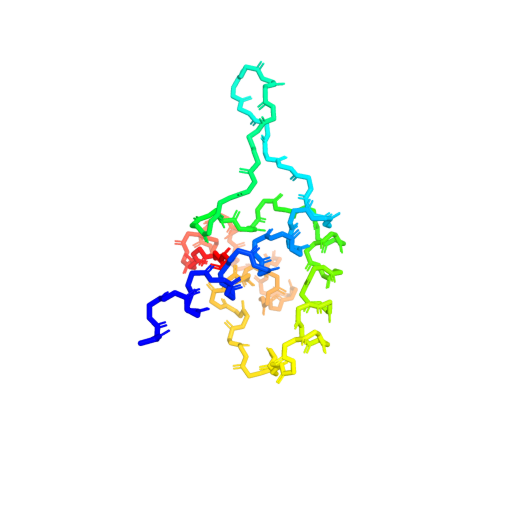RP A N 1
ATOM 686 C CA . TRP A 1 83 ? 21.224 -7.508 -12.877 1.00 81.62 83 TRP A CA 1
ATOM 687 C C . TRP A 1 83 ? 21.672 -7.712 -14.326 1.00 81.62 83 TRP A C 1
ATOM 689 O O . TRP A 1 83 ? 22.532 -6.977 -14.801 1.00 81.62 83 TRP A O 1
ATOM 699 N N . PHE A 1 84 ? 21.111 -8.692 -15.037 1.00 81.12 84 PHE A N 1
ATOM 700 C CA . PHE A 1 84 ? 21.630 -9.077 -16.356 1.00 81.12 84 PHE A CA 1
ATOM 701 C C . PHE A 1 84 ? 20.642 -8.906 -17.512 1.00 81.12 84 PHE A C 1
ATOM 703 O O . PHE A 1 84 ? 21.062 -8.982 -18.665 1.00 81.12 84 PHE A O 1
ATOM 710 N N . LYS A 1 85 ? 19.337 -8.742 -17.246 1.00 78.75 85 LYS A N 1
ATOM 711 C CA . LYS A 1 85 ? 18.309 -8.879 -18.296 1.00 78.75 85 LYS A CA 1
ATOM 712 C C . LYS A 1 85 ? 17.219 -7.814 -18.302 1.00 78.75 85 LYS A C 1
ATOM 714 O O . LYS A 1 85 ? 16.496 -7.739 -19.291 1.00 78.75 85 LYS A O 1
ATOM 719 N N . LEU A 1 86 ? 17.062 -7.032 -17.237 1.00 85.31 86 LEU A N 1
ATOM 720 C CA . LEU A 1 86 ? 15.909 -6.149 -17.074 1.00 85.31 86 LEU A CA 1
ATOM 721 C C . LEU A 1 86 ? 16.331 -4.727 -16.729 1.00 85.31 86 LEU A C 1
ATOM 723 O O . LEU A 1 86 ? 17.259 -4.509 -15.957 1.00 85.31 86 LEU A O 1
ATOM 727 N N . LYS A 1 87 ? 15.595 -3.763 -17.279 1.00 86.50 87 LYS A N 1
ATOM 728 C CA . LYS A 1 87 ? 15.619 -2.377 -16.824 1.00 86.50 87 LYS A CA 1
ATOM 729 C C . LYS A 1 87 ? 14.473 -2.176 -15.846 1.00 86.50 87 LYS A C 1
ATOM 731 O O . LYS A 1 87 ? 13.359 -2.620 -16.115 1.00 86.50 87 LYS A O 1
ATOM 736 N N . ARG A 1 88 ? 14.753 -1.501 -14.732 1.00 86.19 88 ARG A N 1
ATOM 737 C CA . ARG A 1 88 ? 13.769 -1.235 -13.677 1.00 86.19 88 ARG A CA 1
ATOM 738 C C . ARG A 1 88 ? 12.525 -0.533 -14.218 1.00 86.19 88 ARG A C 1
ATOM 740 O O . ARG A 1 88 ? 11.424 -1.032 -14.032 1.00 86.19 88 ARG A O 1
ATOM 747 N N . GLU A 1 89 ? 12.737 0.529 -14.987 1.00 86.75 89 GLU A N 1
ATOM 748 C CA . GLU A 1 89 ? 11.690 1.338 -15.624 1.00 86.75 89 GLU A CA 1
ATOM 749 C C . GLU A 1 89 ? 10.730 0.498 -16.487 1.00 86.75 89 GLU A C 1
ATOM 751 O O . GLU A 1 89 ? 9.512 0.643 -16.399 1.00 86.75 89 GLU A O 1
ATOM 756 N N . ASP A 1 90 ? 11.261 -0.432 -17.290 1.00 88.94 90 ASP A N 1
ATOM 757 C CA . ASP A 1 90 ? 10.449 -1.288 -18.165 1.00 88.94 90 ASP A CA 1
ATOM 758 C C . ASP A 1 90 ? 9.576 -2.268 -17.369 1.00 88.94 90 ASP A C 1
ATOM 760 O O . ASP A 1 90 ? 8.445 -2.559 -17.766 1.00 88.94 90 ASP A O 1
ATOM 764 N N . VAL A 1 91 ? 10.103 -2.775 -16.251 1.00 86.62 91 VAL A N 1
ATOM 765 C CA . VAL A 1 91 ? 9.404 -3.702 -15.353 1.00 86.62 91 VAL A CA 1
ATOM 766 C C . VAL A 1 91 ? 8.324 -2.963 -14.565 1.00 86.62 91 VAL A C 1
ATOM 768 O O . VAL A 1 91 ? 7.177 -3.409 -14.525 1.00 86.62 91 VAL A O 1
ATOM 771 N N . GLU A 1 92 ? 8.656 -1.808 -13.993 1.00 88.69 92 GLU A N 1
ATOM 772 C CA . GLU A 1 92 ? 7.724 -0.984 -13.219 1.00 88.69 92 GLU A CA 1
ATOM 773 C C . GLU A 1 92 ? 6.603 -0.399 -14.082 1.00 88.69 92 GLU A C 1
ATOM 775 O O . GLU A 1 92 ? 5.494 -0.227 -13.593 1.00 88.69 92 GLU A O 1
ATOM 780 N N . ARG A 1 93 ? 6.803 -0.222 -15.395 1.00 88.31 93 ARG A N 1
ATOM 781 C CA . ARG A 1 93 ? 5.718 0.162 -16.316 1.00 88.31 93 ARG A CA 1
ATOM 782 C C . ARG A 1 93 ? 4.568 -0.854 -16.376 1.00 88.31 93 ARG A C 1
ATOM 784 O O . ARG A 1 93 ? 3.461 -0.503 -16.769 1.00 88.31 93 ARG A O 1
ATOM 791 N N . THR A 1 94 ? 4.815 -2.116 -16.020 1.00 88.31 94 THR A N 1
ATOM 792 C CA . THR A 1 94 ? 3.778 -3.168 -15.991 1.00 88.31 94 THR A CA 1
ATOM 793 C C . THR A 1 94 ? 3.026 -3.252 -14.662 1.00 88.31 94 THR A C 1
ATOM 795 O O . THR A 1 94 ? 2.096 -4.052 -14.527 1.00 88.31 94 THR A O 1
ATOM 798 N N . ARG A 1 95 ? 3.431 -2.438 -13.683 1.00 91.69 95 ARG A N 1
ATOM 799 C CA . ARG A 1 95 ? 2.862 -2.393 -12.341 1.00 91.69 95 ARG A CA 1
ATOM 800 C C . ARG A 1 95 ? 1.408 -1.922 -12.365 1.00 91.69 95 ARG A C 1
ATOM 802 O O . ARG A 1 95 ? 1.036 -1.033 -13.126 1.00 91.69 95 ARG A O 1
ATOM 809 N N . LYS A 1 96 ? 0.598 -2.491 -11.475 1.00 91.94 96 LYS A N 1
ATOM 810 C CA . LYS A 1 96 ? -0.712 -1.952 -11.100 1.00 91.94 96 LYS A CA 1
ATOM 811 C C . LYS A 1 96 ? -0.576 -1.017 -9.893 1.00 91.94 96 LYS A C 1
ATOM 813 O O . LYS A 1 96 ? 0.189 -1.354 -8.987 1.00 91.94 96 LYS A O 1
ATOM 818 N N . PRO A 1 97 ? -1.318 0.103 -9.852 1.00 90.44 97 PRO A N 1
ATOM 819 C CA . PRO A 1 97 ? -1.347 0.959 -8.671 1.00 90.44 97 PRO A CA 1
ATOM 820 C C . PRO A 1 97 ? -1.828 0.153 -7.462 1.00 90.44 97 PRO A C 1
ATOM 822 O O . PRO A 1 97 ? -2.760 -0.649 -7.589 1.00 90.44 97 PRO A O 1
ATOM 825 N N . LEU A 1 98 ? -1.155 0.323 -6.325 1.00 91.12 98 LEU A N 1
ATOM 826 C CA . LEU A 1 98 ? -1.590 -0.246 -5.054 1.00 91.12 98 LEU A CA 1
ATOM 827 C C . LEU A 1 98 ? -2.289 0.869 -4.294 1.00 91.12 98 LEU A C 1
ATOM 829 O O . LEU A 1 98 ? -1.626 1.690 -3.677 1.00 91.12 98 LEU A O 1
ATOM 833 N N . THR A 1 99 ? -3.609 0.921 -4.395 1.00 91.19 99 THR A N 1
ATOM 834 C CA . THR A 1 99 ? -4.418 1.930 -3.708 1.00 91.19 99 THR A CA 1
ATOM 835 C C . THR A 1 99 ? -4.993 1.370 -2.412 1.00 91.19 99 THR A C 1
ATOM 837 O O . THR A 1 99 ? -4.988 0.151 -2.213 1.00 91.19 99 THR A O 1
ATOM 840 N N . ILE A 1 100 ? -5.464 2.263 -1.544 1.00 86.44 100 ILE A N 1
ATOM 841 C CA . ILE A 1 100 ? -6.104 1.936 -0.263 1.00 86.44 100 ILE A CA 1
ATOM 842 C C . ILE A 1 100 ? -7.490 1.304 -0.490 1.00 86.44 100 ILE A C 1
ATOM 844 O O . ILE A 1 100 ? -8.200 1.691 -1.448 1.00 86.44 100 ILE A O 1
#

Organism: NCBI:txid224729

InterPro domains:
  IPR010862 Protein of unknown function DUF1493 [PF07377] (6-100)

Sequence (100 aa):
MDILLMDTIQQEVLALFREEIPGYLDSNWKEIPLELDSDLFEAPGDDLHEALDKFEKKFNVDLSQVKWSCYFPWENTPLLTRWFKLKREDVERTRKPLTI

Secondary structure (DSSP, 8-state):
-HHHHHHHHHHHHHHHHHHHSPPEE-TTS-EE---TT--GGGS-HHHHHHHHHHHHHHHT---TTS-GGGTSTTTTS-HHHHHHT--HHHHHTTPPP---